Protein AF-A0A9C9G7H9-F1 (afdb_monomer)

Sequence (61 aa):
HEDSLTLSIEDNGCGMDTENPGRGLGLIGMRERVEALGGSLSVQSSPGEGVVIRVSAQLEE

Secondary structure (DSSP, 8-state):
---EEEEEEEE-SS---SSS--S-SHHHHHHHHHHHTT-EEEEEE-TTS-EEEEEEEEPP-

Foldseek 3Di:
DFDKDKDKDWDQDQWADPVDRDDDCVVVVVQVVLVVQVKHWDWDTDGRRTIMIMIMGTDDD

pLDDT: mean 92.04, std 8.86, range [49.31, 98.31]

Nearest PDB structures (foldseek):
  4gt8-assembly1_A  TM=8.299E-01  e=7.817E-03  Staphylococcus aureus subsp. aureus Mu50
  8f71-assembly1_A  TM=7.573E-01  e=6.149E-03  Rhodopseudomonas palustris CGA009
  3zxq-assembl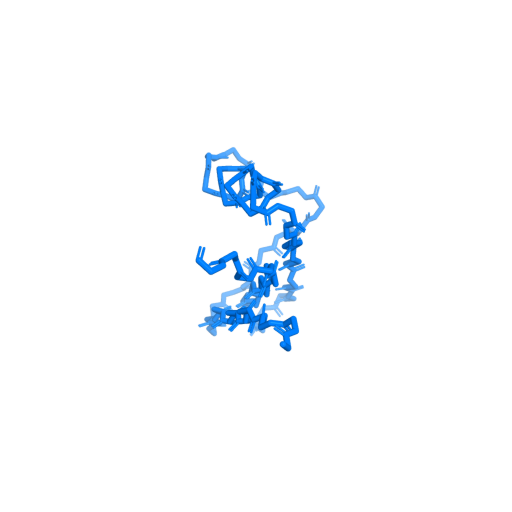y1_B  TM=7.479E-01  e=1.121E-02  Mycobacterium tuberculosis H37Rv
  8oyz-assembly1_B  TM=7.880E-01  e=5.666E-02  Thermotoga maritima
  8vc9-assembly3_F  TM=7.484E-01  e=4.457E-02  Leptospira interrogans serovar Copenhageni

Mean predicted aligned error: 3.9 Å

Structure (mmCIF, N/CA/C/O backbone):
data_AF-A0A9C9G7H9-F1
#
_entry.id   AF-A0A9C9G7H9-F1
#
loop_
_atom_site.group_PDB
_atom_site.id
_atom_site.type_symbol
_atom_site.label_atom_id
_atom_site.label_alt_id
_atom_site.label_comp_id
_atom_site.label_asym_id
_atom_site.label_entity_id
_atom_site.label_seq_id
_atom_site.pdbx_PDB_ins_code
_atom_site.Cartn_x
_atom_site.Cartn_y
_atom_site.Cartn_z
_atom_site.occupancy
_atom_site.B_iso_or_equiv
_atom_site.auth_seq_id
_atom_site.auth_comp_id
_atom_site.auth_asym_id
_atom_site.auth_atom_id
_atom_site.pdbx_PDB_model_num
ATOM 1 N N . HIS A 1 1 ? -19.766 -7.960 18.552 1.00 49.31 1 HIS A 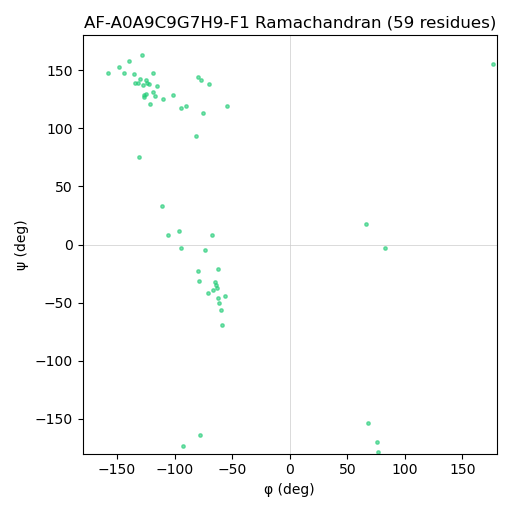N 1
ATOM 2 C CA . HIS A 1 1 ? -18.568 -8.508 17.886 1.00 49.31 1 HIS A CA 1
ATOM 3 C C . HIS A 1 1 ? -17.881 -7.323 17.231 1.00 49.31 1 HIS A C 1
ATOM 5 O O . HIS A 1 1 ? -18.597 -6.444 16.783 1.00 49.31 1 HIS A O 1
ATOM 11 N N . GLU A 1 2 ? -16.55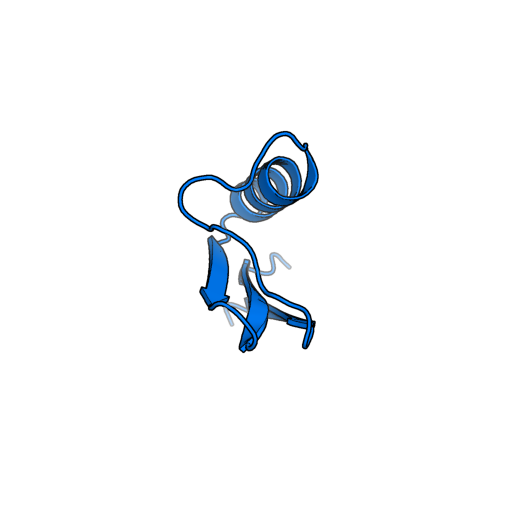2 -7.221 17.267 1.00 70.00 2 GLU A N 1
ATOM 12 C CA . GLU A 1 2 ? -15.855 -6.148 16.541 1.00 70.00 2 GLU A CA 1
ATOM 13 C C . GLU A 1 2 ? -15.719 -6.586 15.082 1.00 70.00 2 GLU A C 1
ATOM 15 O O . GLU A 1 2 ? -14.820 -7.355 14.731 1.00 70.00 2 GLU A O 1
ATOM 20 N N . ASP A 1 3 ? -16.680 -6.181 14.254 1.00 86.88 3 ASP A N 1
ATOM 21 C CA . ASP A 1 3 ? -16.657 -6.492 12.832 1.00 86.88 3 ASP A CA 1
ATOM 22 C C . ASP A 1 3 ? -15.542 -5.687 12.152 1.00 86.88 3 ASP A C 1
ATOM 24 O O . ASP A 1 3 ? -15.309 -4.511 12.436 1.00 86.88 3 ASP A O 1
ATOM 28 N N . SER A 1 4 ? -14.806 -6.338 11.252 1.00 89.19 4 SER A N 1
ATOM 29 C CA . SER A 1 4 ? -13.703 -5.712 10.522 1.00 89.19 4 SER A CA 1
ATOM 30 C C . SER A 1 4 ? -13.828 -5.971 9.029 1.00 89.19 4 SER A C 1
ATOM 32 O O . SER A 1 4 ? -14.220 -7.052 8.588 1.00 89.19 4 SER A O 1
ATOM 34 N N . LEU A 1 5 ? -13.478 -4.958 8.239 1.00 91.75 5 LEU A N 1
ATOM 35 C CA . LEU A 1 5 ? -13.413 -5.032 6.788 1.00 91.75 5 LEU A CA 1
ATOM 36 C C . LEU A 1 5 ? -11.957 -5.189 6.362 1.00 91.75 5 LEU A C 1
ATOM 38 O O . LEU A 1 5 ? -11.102 -4.393 6.747 1.00 91.75 5 LEU A O 1
ATOM 42 N N . THR A 1 6 ? -11.688 -6.187 5.521 1.00 95.44 6 THR A N 1
ATOM 43 C CA . THR A 1 6 ? -10.406 -6.324 4.824 1.00 95.44 6 THR A CA 1
ATOM 44 C C . THR A 1 6 ? -10.633 -6.261 3.319 1.00 95.44 6 THR A C 1
ATOM 46 O O . THR A 1 6 ? -11.494 -6.962 2.792 1.00 95.44 6 THR A O 1
ATOM 49 N N . LEU A 1 7 ? -9.843 -5.445 2.623 1.00 96.88 7 LEU A N 1
ATOM 50 C CA . LEU A 1 7 ? -9.847 -5.318 1.166 1.00 96.88 7 LEU A CA 1
ATOM 51 C C . LEU A 1 7 ? -8.447 -5.621 0.622 1.00 96.88 7 LEU A C 1
ATOM 53 O O . LEU A 1 7 ? -7.450 -5.166 1.181 1.00 96.88 7 LEU A O 1
ATOM 57 N N . SER A 1 8 ? -8.384 -6.368 -0.480 1.00 97.62 8 SER A N 1
ATOM 58 C CA . SER A 1 8 ? -7.157 -6.624 -1.237 1.00 97.62 8 SER A CA 1
ATOM 59 C C . SER A 1 8 ? -7.385 -6.250 -2.695 1.00 97.62 8 SER A C 1
ATOM 61 O O . SER A 1 8 ? -8.347 -6.717 -3.303 1.00 97.62 8 SER A O 1
ATOM 63 N N . ILE A 1 9 ? -6.513 -5.408 -3.241 1.00 96.69 9 ILE A N 1
ATOM 64 C CA . ILE A 1 9 ? -6.494 -5.017 -4.653 1.00 96.69 9 ILE A CA 1
ATOM 65 C C . ILE A 1 9 ? -5.169 -5.509 -5.224 1.00 96.69 9 ILE A C 1
ATOM 67 O O . ILE A 1 9 ? -4.123 -5.223 -4.646 1.00 96.69 9 ILE A O 1
ATOM 71 N N . GLU A 1 10 ? -5.223 -6.248 -6.325 1.00 98.00 1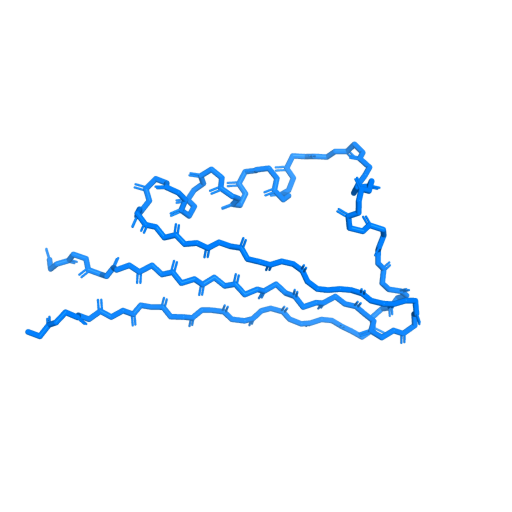0 GLU A N 1
ATOM 72 C CA . GLU A 1 10 ? -4.053 -6.855 -6.957 1.00 98.00 10 GLU A CA 1
ATOM 73 C C . GLU A 1 10 ? -4.090 -6.638 -8.468 1.00 98.00 10 GLU A C 1
ATOM 75 O O . GLU A 1 10 ? -5.144 -6.760 -9.101 1.00 98.00 10 GLU A O 1
ATOM 80 N N . ASP A 1 11 ? -2.929 -6.326 -9.032 1.00 97.62 11 ASP A N 1
ATOM 81 C CA . ASP A 1 11 ? -2.674 -6.355 -10.466 1.00 97.62 11 ASP A CA 1
ATOM 82 C C . ASP A 1 11 ? -1.414 -7.171 -10.769 1.00 97.62 11 ASP A C 1
ATOM 84 O O . ASP A 1 11 ? -0.603 -7.434 -9.888 1.00 97.62 11 ASP A O 1
ATOM 88 N N . ASN A 1 12 ? -1.255 -7.564 -12.031 1.00 97.69 12 ASN A N 1
ATOM 89 C CA . ASN A 1 12 ? -0.124 -8.333 -12.550 1.00 97.69 12 ASN A CA 1
ATOM 90 C C . ASN A 1 12 ? 0.768 -7.495 -13.489 1.00 97.69 12 ASN A C 1
ATOM 92 O O . ASN A 1 12 ? 1.276 -7.997 -14.494 1.00 97.69 12 ASN A O 1
ATOM 96 N N . GLY A 1 13 ? 0.886 -6.192 -13.219 1.00 97.12 13 GLY A N 1
ATOM 97 C CA . GLY A 1 13 ? 1.677 -5.251 -14.006 1.00 97.12 13 GLY A CA 1
ATOM 98 C C . GLY A 1 13 ? 3.185 -5.331 -13.745 1.00 97.12 13 GLY A C 1
ATOM 99 O O . GLY A 1 13 ? 3.713 -6.272 -13.161 1.00 97.12 13 GLY A O 1
ATOM 100 N N . CYS A 1 14 ? 3.920 -4.298 -14.161 1.00 96.56 14 CYS A N 1
ATOM 101 C CA . CYS A 1 14 ? 5.375 -4.230 -13.968 1.00 96.56 14 CYS A CA 1
ATOM 102 C C . CYS A 1 14 ? 5.810 -3.951 -12.518 1.00 96.56 14 CYS A C 1
ATOM 104 O O . CYS A 1 14 ? 7.010 -3.965 -12.236 1.00 96.56 14 CYS A O 1
ATOM 106 N N . GLY A 1 15 ? 4.857 -3.708 -11.620 1.00 95.12 15 GLY A N 1
ATOM 107 C CA . GLY A 1 15 ? 5.113 -3.209 -10.279 1.00 95.12 15 GLY A CA 1
ATOM 108 C C . GLY A 1 15 ? 5.431 -1.712 -10.256 1.00 95.12 15 GLY A C 1
ATOM 109 O O . GLY A 1 15 ? 5.431 -1.007 -11.266 1.00 95.12 15 GLY A O 1
ATOM 110 N N . MET A 1 16 ? 5.695 -1.227 -9.054 1.00 93.94 16 MET A N 1
ATOM 111 C CA . MET A 1 16 ? 6.073 0.140 -8.726 1.00 93.94 16 MET A CA 1
ATOM 112 C C . MET A 1 16 ? 7.173 0.197 -7.656 1.00 93.94 16 MET A C 1
ATOM 114 O O . MET A 1 16 ? 7.326 -0.726 -6.852 1.00 93.94 16 MET A O 1
ATOM 118 N N . ASP A 1 17 ? 7.898 1.313 -7.615 1.00 92.44 17 ASP A N 1
ATOM 119 C CA . ASP A 1 17 ? 8.797 1.648 -6.510 1.00 92.44 17 ASP A CA 1
ATOM 120 C C . ASP A 1 17 ? 7.966 2.110 -5.302 1.00 92.44 17 ASP A C 1
ATOM 122 O O . ASP A 1 17 ? 7.294 3.141 -5.347 1.00 92.44 17 ASP A O 1
ATOM 126 N N . THR A 1 18 ? 7.969 1.323 -4.227 1.00 90.25 18 THR A N 1
ATOM 127 C CA . THR A 1 18 ? 7.220 1.637 -3.002 1.00 90.25 18 THR A CA 1
ATOM 128 C C . THR A 1 18 ? 7.921 2.655 -2.111 1.00 90.25 18 THR A C 1
ATOM 130 O O . THR A 1 18 ? 7.250 3.296 -1.304 1.00 90.25 18 THR A O 1
ATOM 133 N N . GLU A 1 19 ? 9.243 2.809 -2.231 1.00 89.31 19 GLU A N 1
ATOM 134 C CA . GLU A 1 19 ? 10.004 3.819 -1.484 1.00 89.31 19 GLU A CA 1
ATOM 135 C C . GLU A 1 19 ? 9.854 5.199 -2.128 1.00 89.31 19 GLU A C 1
ATOM 137 O O . GLU A 1 19 ? 9.813 6.218 -1.438 1.00 89.31 19 GLU A O 1
ATOM 142 N 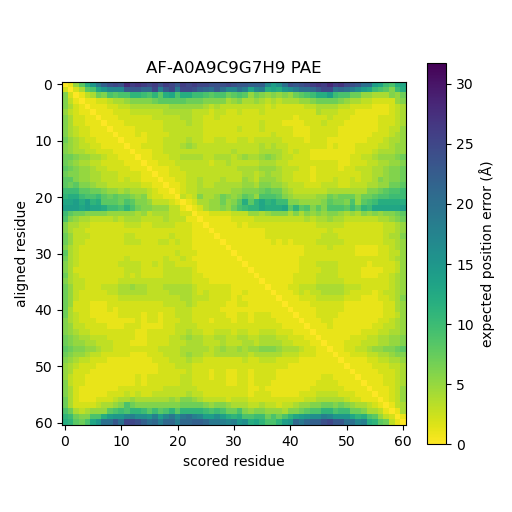N . ASN A 1 20 ? 9.698 5.227 -3.453 1.00 88.25 20 ASN A N 1
ATOM 143 C CA . ASN A 1 20 ? 9.445 6.435 -4.222 1.00 88.25 20 ASN A CA 1
ATOM 144 C C . ASN A 1 20 ? 8.255 6.258 -5.187 1.00 88.25 20 ASN A C 1
ATOM 146 O O . ASN A 1 20 ? 8.445 6.176 -6.403 1.00 88.25 20 ASN A O 1
ATOM 150 N N . PRO A 1 21 ? 7.006 6.273 -4.678 1.00 81.81 21 PRO A N 1
ATOM 151 C CA . PRO A 1 21 ? 5.787 6.011 -5.456 1.00 81.81 21 PRO A CA 1
ATOM 152 C C . PRO A 1 21 ? 5.442 7.084 -6.509 1.00 81.81 21 PRO A C 1
ATOM 154 O O . PRO A 1 21 ? 4.377 7.039 -7.127 1.00 81.81 21 PRO A O 1
ATOM 157 N N . GLY A 1 22 ? 6.334 8.051 -6.742 1.00 82.88 22 GLY A N 1
ATOM 158 C CA . GLY A 1 22 ? 6.164 9.122 -7.714 1.00 82.88 22 GLY A CA 1
ATOM 159 C C . GLY A 1 22 ? 5.202 10.220 -7.256 1.00 82.88 22 GLY A C 1
ATOM 160 O O . GLY A 1 22 ? 4.806 10.317 -6.095 1.00 82.88 22 GLY A O 1
ATOM 161 N N . ARG A 1 23 ? 4.845 11.110 -8.190 1.00 80.94 23 ARG A N 1
ATOM 162 C CA . ARG A 1 23 ? 3.899 12.205 -7.939 1.00 80.94 23 ARG A CA 1
ATOM 163 C C . ARG A 1 23 ? 2.481 11.738 -8.256 1.00 80.94 23 ARG A C 1
ATOM 165 O O . ARG A 1 23 ? 2.181 11.428 -9.404 1.00 80.94 23 ARG A O 1
ATOM 172 N N . GLY A 1 24 ? 1.600 11.746 -7.262 1.00 90.19 24 GLY A N 1
ATOM 173 C CA . GLY A 1 24 ? 0.184 11.436 -7.444 1.00 90.19 24 GLY A CA 1
ATOM 174 C C . GLY A 1 24 ? -0.578 11.447 -6.122 1.00 90.19 24 GLY A C 1
ATOM 175 O O . GLY A 1 24 ? 0.001 11.235 -5.063 1.00 90.19 24 GLY A O 1
ATOM 176 N N . LEU A 1 25 ? -1.887 11.691 -6.184 1.00 94.12 25 LEU A N 1
ATOM 177 C CA . LEU A 1 25 ? -2.753 11.752 -4.997 1.00 94.12 25 LEU A CA 1
ATOM 178 C C . LEU A 1 25 ? -3.441 10.416 -4.678 1.00 94.12 25 LEU A C 1
ATOM 180 O O . LEU A 1 25 ? -4.158 10.322 -3.687 1.00 94.12 25 LEU A O 1
ATOM 184 N N . GLY A 1 26 ? -3.243 9.386 -5.509 1.00 94.12 26 GLY A N 1
ATOM 185 C CA . GLY A 1 26 ? -3.922 8.093 -5.385 1.00 94.12 26 GLY A CA 1
ATOM 186 C C . GLY A 1 26 ? -3.652 7.414 -4.042 1.00 94.12 26 GLY A C 1
ATOM 187 O O . GLY A 1 26 ? -4.551 7.333 -3.209 1.00 94.12 26 GLY A O 1
ATOM 188 N N . LEU A 1 27 ? -2.412 6.961 -3.820 1.00 94.44 27 LEU A N 1
ATOM 189 C CA . LEU A 1 27 ? -2.018 6.273 -2.581 1.00 94.44 27 LEU A CA 1
ATOM 190 C C . LEU A 1 27 ? -2.125 7.171 -1.344 1.00 94.44 27 LEU A C 1
ATOM 192 O O . LEU A 1 27 ? -2.507 6.687 -0.282 1.00 94.44 27 LEU A O 1
ATOM 196 N N . ILE A 1 28 ? -1.837 8.469 -1.492 1.00 93.81 28 ILE A N 1
ATOM 197 C CA . ILE A 1 28 ? -1.976 9.461 -0.415 1.00 93.81 28 ILE A CA 1
ATOM 198 C C . ILE A 1 28 ? -3.429 9.503 0.058 1.00 93.81 28 ILE A C 1
ATOM 200 O O . ILE A 1 28 ? -3.707 9.201 1.213 1.00 93.81 28 ILE A O 1
ATOM 204 N N . GLY A 1 29 ? -4.372 9.759 -0.852 1.00 96.31 29 GLY A N 1
ATOM 205 C CA . GLY A 1 29 ? -5.784 9.821 -0.491 1.00 96.31 29 GLY A CA 1
ATOM 206 C C . GLY A 1 29 ? -6.336 8.476 -0.016 1.00 96.31 29 GLY A C 1
ATOM 207 O O . GLY A 1 29 ? -7.236 8.446 0.817 1.00 96.31 29 GLY A O 1
ATOM 208 N N . MET A 1 30 ? -5.842 7.344 -0.540 1.00 95.81 30 MET A N 1
ATOM 209 C CA . MET A 1 30 ? -6.229 6.024 -0.021 1.00 95.81 30 MET A CA 1
ATOM 210 C C . MET A 1 30 ? -5.806 5.864 1.441 1.00 95.81 30 MET A C 1
ATOM 212 O O . MET A 1 30 ? -6.623 5.445 2.254 1.00 95.81 30 MET A O 1
ATOM 216 N N . ARG A 1 31 ? -4.567 6.241 1.777 1.00 95.31 31 ARG A N 1
ATOM 217 C CA . ARG A 1 31 ? -4.051 6.195 3.147 1.00 95.31 31 ARG A CA 1
ATOM 218 C C . ARG A 1 31 ? -4.853 7.100 4.079 1.00 95.31 31 ARG A C 1
ATOM 220 O O . ARG A 1 31 ? -5.359 6.606 5.076 1.00 95.31 31 ARG A O 1
ATOM 227 N N . GLU A 1 32 ? -5.065 8.359 3.699 1.00 96.94 32 GLU A N 1
ATOM 228 C CA . GLU A 1 32 ? -5.846 9.325 4.488 1.00 96.94 32 GLU A CA 1
ATOM 229 C C . GLU A 1 32 ? -7.269 8.823 4.786 1.00 96.94 32 GLU A C 1
ATOM 231 O O . GLU A 1 32 ? -7.737 8.913 5.918 1.00 96.94 32 GLU A O 1
ATOM 236 N N . ARG A 1 33 ? -7.964 8.252 3.789 1.00 95.12 33 ARG A N 1
ATOM 237 C CA . ARG A 1 33 ? -9.329 7.721 3.973 1.00 95.12 33 ARG A CA 1
ATOM 238 C C . ARG A 1 33 ? -9.368 6.504 4.891 1.00 95.12 33 ARG A C 1
ATOM 240 O O . ARG A 1 33 ? -10.304 6.372 5.666 1.00 95.12 33 ARG A O 1
ATOM 247 N N . VAL A 1 34 ? -8.383 5.615 4.790 1.00 95.25 34 VAL A N 1
ATOM 248 C CA . VAL A 1 34 ? -8.303 4.422 5.641 1.00 95.25 34 VAL A CA 1
ATOM 249 C C . VAL A 1 34 ? -7.943 4.803 7.077 1.00 95.25 34 VAL A C 1
ATOM 251 O O . VAL A 1 34 ? -8.558 4.298 8.011 1.00 95.25 34 VAL A O 1
ATOM 254 N N . GLU A 1 35 ? -7.013 5.739 7.261 1.00 94.81 35 GLU A N 1
ATOM 255 C CA . GLU A 1 35 ? -6.649 6.277 8.577 1.00 94.81 35 GLU A CA 1
ATOM 256 C C . GLU A 1 35 ? -7.828 7.000 9.244 1.00 94.81 35 GLU A C 1
ATOM 258 O O . GLU A 1 35 ? -8.041 6.838 10.444 1.00 94.81 35 GLU A O 1
ATOM 263 N N . ALA A 1 36 ? -8.652 7.721 8.475 1.00 93.88 36 ALA A N 1
ATOM 264 C CA . ALA A 1 36 ? -9.875 8.353 8.978 1.00 93.88 36 ALA A CA 1
ATOM 265 C C . ALA A 1 36 ? -10.915 7.348 9.515 1.00 93.88 36 ALA A C 1
ATOM 267 O O . ALA A 1 36 ? -11.763 7.730 10.315 1.00 93.88 36 ALA A O 1
ATOM 268 N N . LEU A 1 37 ? -10.837 6.078 9.103 1.00 91.62 37 LEU A N 1
ATOM 269 C CA . LEU A 1 37 ? -11.664 4.972 9.602 1.00 91.62 37 LEU A CA 1
ATOM 270 C C . LEU A 1 37 ? -10.969 4.164 10.718 1.00 91.62 37 LEU A C 1
ATOM 272 O O . LEU A 1 37 ? -11.384 3.049 11.024 1.00 91.62 37 LEU A O 1
ATOM 276 N N . GLY A 1 38 ? -9.857 4.662 11.278 1.00 92.38 38 GLY A N 1
ATOM 277 C CA . GLY A 1 38 ? -9.050 3.925 12.262 1.00 92.38 38 GLY A CA 1
ATOM 278 C C . GLY A 1 38 ? -8.374 2.672 11.690 1.00 92.38 38 GLY A C 1
ATOM 279 O O . GLY A 1 38 ? -7.978 1.775 12.434 1.00 92.38 38 GLY A O 1
ATOM 280 N N . GLY A 1 39 ? -8.281 2.588 10.364 1.00 94.75 39 GLY A N 1
ATOM 281 C CA . GLY A 1 39 ? -7.754 1.448 9.637 1.00 94.75 39 GLY A CA 1
ATOM 282 C C . GLY A 1 39 ? -6.266 1.540 9.314 1.00 94.75 39 GLY A C 1
ATOM 283 O O . GLY A 1 39 ? -5.557 2.465 9.706 1.00 94.75 39 GLY A O 1
ATOM 284 N N . SER A 1 40 ? -5.787 0.571 8.535 1.00 96.56 40 SER A N 1
ATOM 285 C CA . SER A 1 40 ? -4.418 0.534 8.025 1.00 96.56 40 SER A CA 1
ATOM 286 C C . SER A 1 40 ? -4.365 0.154 6.546 1.00 96.56 40 SER A C 1
ATOM 288 O O . SER A 1 40 ? -5.184 -0.628 6.064 1.00 96.56 40 SER A O 1
ATOM 290 N N . LEU A 1 41 ? -3.387 0.711 5.825 1.00 97.44 41 LEU A N 1
ATOM 291 C CA . LEU A 1 41 ? -3.114 0.404 4.422 1.00 97.44 41 LEU A CA 1
ATOM 292 C C . LEU A 1 41 ? -1.647 0.018 4.238 1.00 97.44 41 LEU A C 1
ATOM 294 O O . LEU A 1 41 ? -0.744 0.782 4.608 1.00 97.44 41 LEU A O 1
ATOM 298 N N . SER A 1 42 ? -1.415 -1.123 3.589 1.00 97.12 42 SER A N 1
ATOM 299 C CA . SER A 1 42 ? -0.099 -1.565 3.127 1.00 97.12 42 SER A CA 1
ATOM 300 C C . SER A 1 42 ? -0.070 -1.730 1.609 1.00 97.12 42 SER A C 1
ATOM 302 O O . SER A 1 42 ? -1.073 -2.058 0.977 1.00 97.12 42 SER A O 1
ATOM 304 N N . VAL A 1 43 ? 1.098 -1.461 1.028 1.00 96.88 43 VAL A N 1
ATOM 305 C CA . VAL A 1 43 ? 1.371 -1.624 -0.402 1.00 96.88 43 VAL A CA 1
ATOM 306 C C . VAL A 1 43 ? 2.590 -2.519 -0.526 1.00 96.88 43 VAL A C 1
ATOM 308 O O . VAL A 1 43 ? 3.604 -2.280 0.128 1.00 96.88 43 VAL A O 1
ATOM 311 N N . GLN A 1 44 ? 2.476 -3.551 -1.346 1.00 97.19 44 GLN A N 1
ATOM 312 C CA . GLN A 1 44 ? 3.551 -4.459 -1.702 1.00 97.19 44 GLN A CA 1
ATOM 313 C C . GLN A 1 44 ? 3.680 -4.451 -3.215 1.00 97.19 44 GLN A C 1
ATOM 315 O O . GLN A 1 44 ? 2.687 -4.404 -3.936 1.00 97.19 44 GLN A O 1
ATOM 320 N N . SER A 1 45 ? 4.911 -4.459 -3.694 1.00 96.62 45 SER A N 1
ATOM 321 C CA . SER A 1 45 ? 5.199 -4.463 -5.116 1.00 96.62 45 SER A CA 1
ATOM 322 C C . SER A 1 45 ? 6.601 -5.007 -5.327 1.00 96.62 45 SER A C 1
ATOM 324 O O . SER A 1 45 ? 7.487 -4.834 -4.487 1.00 96.62 45 SER A O 1
ATOM 326 N N . SER A 1 46 ? 6.803 -5.692 -6.443 1.00 94.56 46 SER A N 1
ATOM 327 C CA . SER A 1 46 ? 8.118 -6.135 -6.891 1.00 94.56 46 SER A CA 1
ATOM 328 C C . SER A 1 46 ? 8.186 -6.051 -8.416 1.00 94.56 46 SER A C 1
ATOM 330 O O . SER A 1 46 ? 7.157 -6.216 -9.074 1.00 94.56 46 SER A O 1
ATOM 332 N N . PRO A 1 47 ? 9.366 -5.770 -9.005 1.00 95.19 47 PRO A N 1
ATOM 333 C CA . PRO A 1 47 ? 9.497 -5.671 -10.454 1.00 95.19 47 PRO A CA 1
ATOM 334 C C . PRO A 1 47 ? 8.989 -6.934 -11.160 1.00 95.19 47 PRO A C 1
ATOM 336 O O . PRO A 1 47 ? 9.527 -8.016 -10.949 1.00 95.19 47 PRO A O 1
ATOM 339 N N . GLY A 1 48 ? 7.969 -6.779 -12.006 1.00 96.56 48 GLY A N 1
ATOM 340 C CA . GLY A 1 48 ? 7.353 -7.874 -12.768 1.00 96.56 48 GLY A CA 1
ATOM 341 C C . GLY A 1 48 ? 6.299 -8.707 -12.026 1.00 96.56 48 GLY A C 1
ATOM 342 O O . GLY A 1 48 ? 5.683 -9.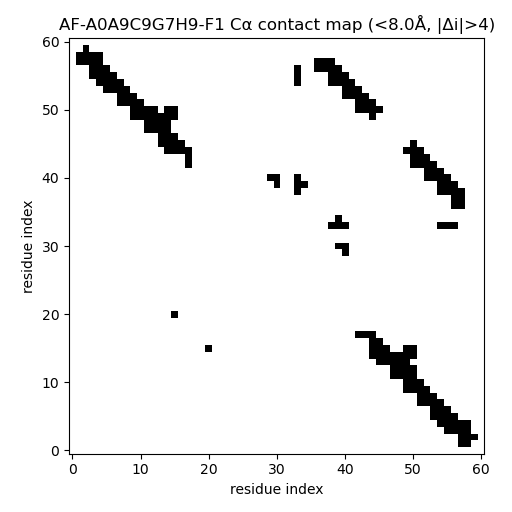559 -12.655 1.00 96.56 48 GLY A O 1
ATOM 343 N N . GLU A 1 49 ? 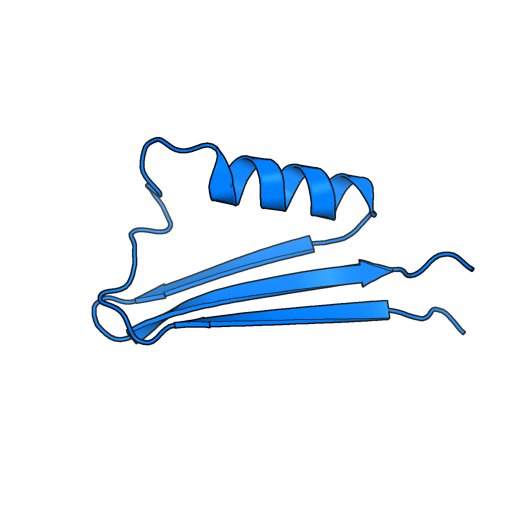6.056 -8.440 -10.741 1.00 96.56 49 GLU A N 1
ATOM 344 C CA . GLU A 1 49 ? 5.074 -9.157 -9.905 1.00 96.56 49 GLU A CA 1
ATOM 345 C C . GLU A 1 49 ? 3.803 -8.324 -9.646 1.00 96.56 49 GLU A C 1
ATOM 347 O O . GLU A 1 49 ? 2.968 -8.692 -8.825 1.00 96.56 49 GLU A O 1
ATOM 352 N N . GLY A 1 50 ? 3.658 -7.180 -10.320 1.00 97.50 50 GLY A N 1
ATOM 353 C CA . GLY A 1 50 ? 2.539 -6.263 -10.126 1.00 97.50 50 GLY A CA 1
ATOM 354 C C . GLY A 1 50 ? 2.531 -5.564 -8.766 1.00 97.50 50 GLY A C 1
ATOM 355 O O . GLY A 1 50 ? 3.580 -5.319 -8.156 1.00 97.50 50 GLY A O 1
ATOM 356 N N . VAL A 1 51 ? 1.336 -5.173 -8.322 1.00 97.75 51 VAL A N 1
ATOM 357 C CA . VAL A 1 51 ? 1.113 -4.443 -7.067 1.00 97.75 51 VAL A CA 1
ATOM 358 C C . VAL A 1 51 ? -0.007 -5.103 -6.278 1.00 97.75 51 VAL A C 1
ATOM 360 O O . VAL A 1 51 ? -1.046 -5.463 -6.823 1.00 97.75 51 VAL A O 1
ATOM 363 N N . VAL A 1 52 ? 0.184 -5.197 -4.964 1.00 98.25 52 VAL A N 1
ATOM 364 C CA . VAL A 1 52 ? -0.824 -5.636 -4.001 1.00 98.25 52 VAL A CA 1
ATOM 365 C C . VAL A 1 52 ? -1.043 -4.527 -2.976 1.00 98.25 52 VAL A C 1
ATOM 367 O O . VAL A 1 52 ? -0.124 -4.138 -2.255 1.00 98.25 52 VAL A O 1
ATOM 370 N N . ILE A 1 53 ? -2.275 -4.038 -2.867 1.00 97.75 53 ILE A N 1
ATOM 371 C CA . ILE A 1 53 ? -2.705 -3.093 -1.832 1.00 97.75 53 ILE A CA 1
ATOM 372 C C . ILE A 1 53 ? -3.636 -3.827 -0.875 1.00 97.75 53 ILE A C 1
ATOM 374 O O . ILE A 1 53 ? -4.649 -4.382 -1.298 1.00 97.75 53 ILE A O 1
ATOM 378 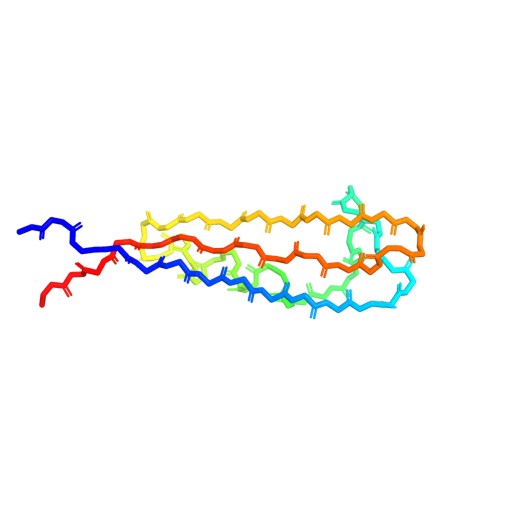N N . ARG A 1 54 ? -3.322 -3.797 0.422 1.00 98.31 54 ARG A N 1
ATOM 379 C CA . ARG A 1 54 ? -4.177 -4.351 1.477 1.00 98.31 54 ARG A CA 1
ATOM 380 C C . ARG A 1 54 ? -4.664 -3.241 2.388 1.00 98.31 54 ARG A C 1
ATOM 382 O O . ARG A 1 54 ? -3.887 -2.380 2.791 1.00 98.31 54 ARG A O 1
ATOM 389 N N . VAL A 1 55 ? -5.943 -3.299 2.730 1.00 97.94 55 VAL A N 1
ATOM 390 C CA . VAL A 1 55 ? -6.612 -2.370 3.639 1.00 97.94 55 VAL A CA 1
ATOM 391 C C . VAL A 1 55 ? -7.314 -3.166 4.726 1.00 97.94 55 VAL A C 1
ATOM 393 O O . VAL A 1 55 ? -7.973 -4.159 4.423 1.00 97.94 55 VAL A O 1
ATOM 396 N N . SER A 1 56 ? -7.207 -2.707 5.968 1.00 95.88 56 SER A N 1
ATOM 397 C CA . SER A 1 56 ? -8.049 -3.140 7.082 1.00 95.88 56 SER A CA 1
ATOM 398 C C . SER A 1 56 ? -8.709 -1.930 7.735 1.00 95.88 56 SER A C 1
ATOM 400 O O . SER A 1 56 ? -8.075 -0.886 7.858 1.00 95.88 56 SER A O 1
ATOM 402 N N . ALA A 1 57 ? -9.963 -2.051 8.154 1.00 93.62 57 ALA A N 1
ATOM 403 C CA . ALA A 1 57 ? -10.663 -1.039 8.945 1.00 93.62 57 ALA A CA 1
ATOM 404 C C . ALA A 1 57 ? -11.676 -1.711 9.878 1.00 93.62 57 ALA A C 1
ATOM 406 O O . ALA A 1 57 ? -12.163 -2.805 9.576 1.00 93.62 57 ALA A O 1
ATOM 407 N N . GLN A 1 58 ? -11.986 -1.067 11.002 1.00 89.75 58 GLN A N 1
ATOM 408 C CA . GLN A 1 58 ? -13.099 -1.495 11.847 1.00 89.75 58 GLN A CA 1
ATOM 409 C C . GLN A 1 58 ? -14.413 -0.999 11.245 1.00 89.75 58 GLN A C 1
ATOM 411 O O . GLN A 1 58 ? -14.464 0.080 10.654 1.00 89.75 58 GLN A O 1
ATOM 416 N N . LEU A 1 59 ? -15.461 -1.808 11.361 1.00 82.38 59 LEU A N 1
ATOM 417 C CA . LEU A 1 59 ? -16.812 -1.393 11.019 1.00 82.38 59 LEU A CA 1
ATOM 418 C C . LEU A 1 59 ? -17.479 -0.901 12.303 1.00 82.38 59 LEU A C 1
ATOM 420 O O . LEU A 1 59 ? -17.622 -1.662 13.257 1.00 82.38 59 LEU A O 1
ATOM 424 N N . GLU A 1 60 ? -17.846 0.376 12.331 1.00 72.75 60 GLU A N 1
ATOM 425 C CA . GLU A 1 60 ? -18.780 0.881 13.337 1.00 72.75 60 GLU A CA 1
ATOM 426 C C . GLU A 1 60 ? -20.204 0.451 12.938 1.00 72.75 60 GLU A C 1
ATOM 428 O O . GLU A 1 60 ? -20.518 0.415 11.743 1.00 72.75 60 GLU A O 1
ATOM 433 N N . GLU A 1 61 ? -21.031 0.075 13.921 1.00 63.25 61 GLU A N 1
ATOM 434 C CA . GLU A 1 61 ? -22.456 -0.252 13.713 1.00 63.25 61 GLU A CA 1
ATOM 435 C C . GLU A 1 61 ? -23.285 0.967 13.275 1.00 63.25 61 GLU A C 1
ATOM 437 O O . GLU A 1 61 ? -23.101 2.065 13.853 1.00 63.25 61 GLU A O 1
#

Radius of gyration: 13.06 Å; Cα contacts (8 Å, |Δi|>4): 105; chains: 1; bounding box: 32×21×32 Å

Solvent-accessible surface area (backbone atoms only — not comparable to full-atom va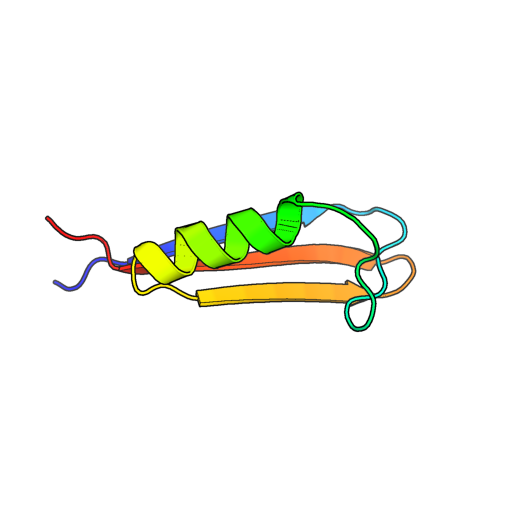lues): 3653 Å² total; per-residue (Å²): 128,92,48,69,48,76,49,78,48,75,50,81,45,62,38,59,54,83,92,63,75,70,90,71,64,64,69,55,52,52,43,55,56,32,48,74,49,75,24,46,69,50,78,48,54,40,87,65,64,2,38,40,39,39,38,38,31,60,55,81,133